Protein AF-A0A5R2N3A9-F1 (afdb_monomer)

Sequence (60 aa):
MTGKSFEPDVKVRTKEYRIGCVGAGMIMAECHLAAYKEAGFPVVAIASRTKANAQKVADR

Radius of gyration: 15.8 Å; Cα contacts (8 Å, |Δi|>4): 59; chains: 1; bounding box: 24×35×50 Å

Secondary structure (DSSP, 8-state):
-------SSPPP----SPEEEE--SHIIIIIIHHHHHHHT--EEEEE-SSHHHHHHHHT-

Structure (mmCIF, N/CA/C/O backbone):
data_AF-A0A5R2N3A9-F1
#
_entry.id   AF-A0A5R2N3A9-F1
#
loop_
_atom_site.group_PDB
_atom_site.id
_atom_site.type_symbol
_atom_site.label_atom_id
_atom_site.label_alt_id
_atom_site.label_comp_id
_atom_site.label_asym_id
_atom_site.label_entity_id
_atom_site.label_seq_id
_atom_site.pdbx_PDB_ins_code
_atom_site.Cartn_x
_atom_site.Cartn_y
_atom_site.Cartn_z
_atom_site.occupancy
_atom_site.B_iso_or_equiv
_atom_site.auth_seq_id
_atom_site.auth_comp_id
_atom_site.auth_asym_id
_atom_site.auth_atom_id
_atom_site.pdbx_PDB_model_num
ATOM 1 N N . MET A 1 1 ? -7.870 24.886 35.851 1.00 45.78 1 MET A N 1
ATOM 2 C CA . MET A 1 1 ? -8.462 24.661 34.517 1.00 45.78 1 MET A CA 1
ATOM 3 C C . MET A 1 1 ? -7.828 23.412 33.943 1.00 45.78 1 MET A C 1
ATOM 5 O O . MET A 1 1 ? -6.614 23.367 33.810 1.00 45.78 1 MET A O 1
ATOM 9 N N . THR A 1 2 ? -8.625 22.369 33.743 1.00 52.84 2 THR A N 1
ATOM 10 C CA . THR A 1 2 ? -8.191 21.049 33.284 1.00 52.84 2 THR A CA 1
ATOM 11 C C . THR A 1 2 ? -7.725 21.133 31.831 1.00 52.84 2 THR A C 1
ATOM 13 O O . THR A 1 2 ? -8.527 21.329 30.919 1.00 52.84 2 THR A O 1
ATOM 16 N N . GLY A 1 3 ? -6.413 21.028 31.609 1.00 57.56 3 GLY A N 1
ATOM 17 C CA . GLY A 1 3 ? -5.863 20.833 30.272 1.00 57.56 3 GLY A CA 1
ATOM 18 C C . GLY A 1 3 ? -6.402 19.518 29.724 1.00 57.56 3 GLY A C 1
ATOM 19 O O . GLY A 1 3 ? -6.158 18.466 30.309 1.00 57.56 3 GLY A O 1
ATOM 20 N N . LYS A 1 4 ? -7.194 19.579 28.649 1.00 64.19 4 LYS A N 1
ATOM 21 C CA . LYS A 1 4 ? -7.603 18.382 27.910 1.00 64.19 4 LYS A CA 1
ATOM 22 C C . LYS A 1 4 ? -6.346 17.584 27.562 1.00 64.19 4 LYS A C 1
ATOM 24 O O . LYS A 1 4 ? -5.387 18.154 27.046 1.00 64.19 4 LYS A O 1
ATOM 29 N N . SER A 1 5 ? -6.359 16.291 27.864 1.00 71.06 5 SER A N 1
ATOM 30 C CA . SER A 1 5 ? -5.320 15.346 27.471 1.00 71.06 5 SER A CA 1
ATOM 31 C C . SER A 1 5 ? -5.140 15.405 25.954 1.00 71.06 5 SER A C 1
ATOM 33 O O . SER A 1 5 ? -6.080 15.136 25.206 1.00 71.06 5 SER A O 1
ATOM 35 N N . PHE A 1 6 ? -3.959 15.814 25.497 1.00 73.12 6 PHE A N 1
ATOM 36 C CA . PHE A 1 6 ? -3.594 15.716 24.091 1.00 73.12 6 PHE A CA 1
ATOM 37 C C . PHE A 1 6 ? -3.330 14.242 23.781 1.00 73.12 6 PHE A C 1
ATOM 39 O O . PH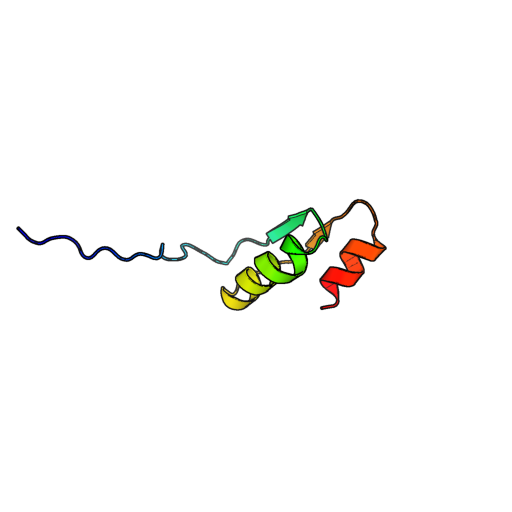E A 1 6 ? -2.355 13.675 24.268 1.00 73.12 6 PHE A O 1
ATOM 46 N N . GLU A 1 7 ? -4.222 13.620 23.014 1.00 74.06 7 GLU A N 1
ATOM 47 C CA . GLU A 1 7 ? -3.957 12.324 22.396 1.00 74.06 7 GLU A CA 1
ATOM 48 C C . GLU A 1 7 ? -3.308 12.593 21.031 1.00 74.06 7 GLU A C 1
ATOM 50 O O . GLU A 1 7 ? -3.948 13.216 20.179 1.00 74.06 7 GLU A O 1
ATOM 55 N N . PRO A 1 8 ? -2.035 12.204 20.827 1.00 74.00 8 PRO A N 1
ATO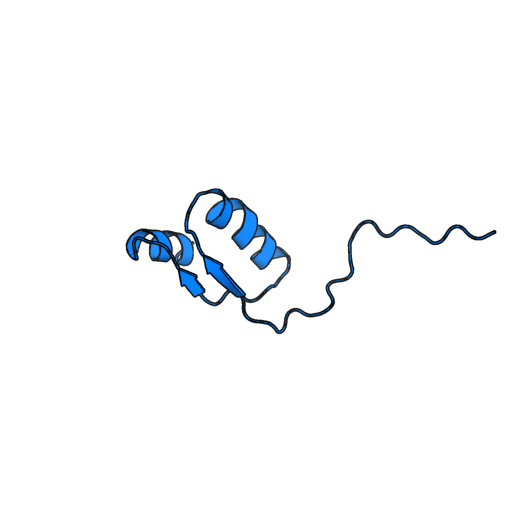M 56 C CA . PRO A 1 8 ? -1.303 12.517 19.599 1.00 74.00 8 PRO A CA 1
ATOM 57 C C . PRO A 1 8 ? -1.899 11.826 18.369 1.00 74.00 8 PRO A C 1
ATOM 59 O O . PRO A 1 8 ? -1.807 12.360 17.264 1.00 74.00 8 PRO A O 1
ATOM 62 N N . ASP A 1 9 ? -2.544 10.675 18.565 1.00 74.25 9 ASP A N 1
ATOM 63 C CA . ASP A 1 9 ? -3.108 9.880 17.486 1.00 74.25 9 ASP A CA 1
ATOM 64 C C . ASP A 1 9 ? -4.601 10.137 17.319 1.00 74.25 9 ASP A C 1
ATOM 66 O O . ASP A 1 9 ? -5.404 10.040 18.249 1.00 74.25 9 ASP A O 1
ATOM 70 N N . VAL A 1 10 ? -5.002 10.415 16.079 1.00 74.50 10 VAL A N 1
ATOM 71 C CA . VAL A 1 10 ? -6.419 10.474 15.737 1.00 74.50 10 VAL A CA 1
ATOM 72 C C . VAL A 1 10 ? -7.034 9.084 15.880 1.00 74.50 10 VAL A C 1
ATOM 74 O O . VAL A 1 10 ? -6.583 8.110 15.276 1.00 74.50 10 VAL A O 1
ATOM 77 N N . LYS A 1 11 ? -8.124 8.983 16.643 1.00 83.00 11 LYS A N 1
ATOM 78 C CA . LYS A 1 11 ? -8.909 7.750 16.709 1.00 83.00 11 LYS A CA 1
ATOM 79 C C . LYS A 1 11 ? -9.403 7.386 15.306 1.00 83.00 11 LYS A C 1
ATOM 81 O O . LYS A 1 11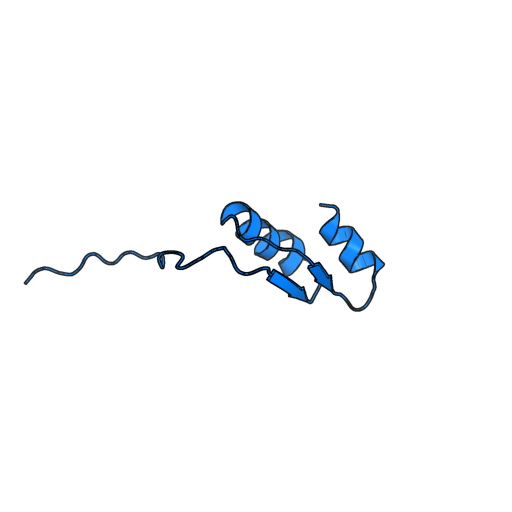 ? -10.147 8.152 14.686 1.00 83.00 11 LYS A O 1
ATOM 86 N N . VAL A 1 12 ? -9.025 6.202 14.819 1.00 87.94 12 VAL A N 1
ATOM 87 C CA . VAL A 1 12 ? -9.533 5.665 13.548 1.00 87.94 12 VAL A CA 1
ATOM 88 C C . VAL A 1 12 ? -11.059 5.608 13.613 1.00 87.94 12 VAL A C 1
ATOM 90 O O . VAL A 1 12 ? -11.631 4.929 14.465 1.00 87.94 12 VAL A O 1
ATOM 93 N N . ARG A 1 13 ? -11.721 6.348 12.720 1.00 89.62 13 ARG A N 1
ATOM 94 C CA . ARG A 1 13 ? -13.186 6.498 12.726 1.00 89.62 13 ARG A CA 1
ATOM 95 C C . ARG A 1 13 ? -13.908 5.299 12.108 1.00 89.62 13 ARG A C 1
ATOM 97 O O . ARG A 1 13 ? -15.013 4.990 12.529 1.00 89.62 13 ARG A O 1
ATOM 104 N N . THR A 1 14 ? -13.306 4.652 11.109 1.00 92.69 14 THR A N 1
ATOM 105 C CA . THR A 1 14 ? -13.821 3.439 10.447 1.00 92.69 14 THR A CA 1
ATOM 106 C C . THR A 1 14 ? -12.718 2.773 9.618 1.00 92.69 14 THR A C 1
ATOM 108 O O . THR A 1 14 ? -11.788 3.449 9.174 1.00 92.69 14 THR A O 1
ATOM 111 N N . LYS A 1 15 ? -12.830 1.456 9.409 1.00 94.56 15 LYS A N 1
ATOM 112 C CA . LYS A 1 15 ? -11.985 0.644 8.511 1.00 94.56 15 LYS A CA 1
ATOM 113 C C . LYS A 1 15 ? -12.805 -0.075 7.431 1.00 94.56 15 LYS A C 1
ATOM 115 O O . LYS A 1 15 ? -12.296 -0.954 6.752 1.00 94.56 15 LYS A O 1
ATOM 120 N N . GLU A 1 16 ? -14.084 0.267 7.289 1.00 96.38 16 GLU A N 1
ATOM 121 C CA . GLU A 1 16 ? -15.014 -0.433 6.389 1.00 96.38 16 GLU A CA 1
ATOM 122 C C . GLU A 1 16 ? -14.779 -0.090 4.913 1.00 96.38 16 GLU A C 1
ATOM 124 O O . GLU A 1 16 ? -15.124 -0.863 4.016 1.00 96.38 16 GLU A O 1
ATOM 129 N N . TYR A 1 17 ? -14.174 1.069 4.646 1.00 96.75 17 TYR A N 1
ATOM 130 C CA . TYR A 1 17 ? -13.885 1.506 3.289 1.00 96.75 17 TYR A CA 1
ATOM 131 C C . TYR A 1 17 ? -12.733 0.715 2.683 1.00 96.75 17 TYR A C 1
ATOM 133 O O . TYR A 1 17 ? -11.643 0.630 3.248 1.00 96.75 17 TYR A O 1
ATOM 141 N N . ARG A 1 18 ? -12.976 0.195 1.481 1.00 97.75 18 ARG A N 1
ATOM 142 C CA . ARG A 1 18 ? -11.969 -0.484 0.669 1.00 97.75 18 ARG A CA 1
ATOM 143 C C . ARG A 1 18 ? -11.050 0.532 0.002 1.00 97.75 18 ARG A C 1
ATOM 145 O O . ARG A 1 18 ? -11.525 1.501 -0.587 1.00 97.75 18 ARG A O 1
ATOM 152 N N . ILE A 1 19 ? -9.748 0.276 0.058 1.00 98.00 19 ILE A N 1
ATOM 153 C CA . ILE A 1 19 ? -8.716 1.157 -0.490 1.00 98.00 19 ILE A CA 1
ATOM 154 C C . ILE A 1 19 ? -8.204 0.588 -1.815 1.00 98.00 19 ILE A 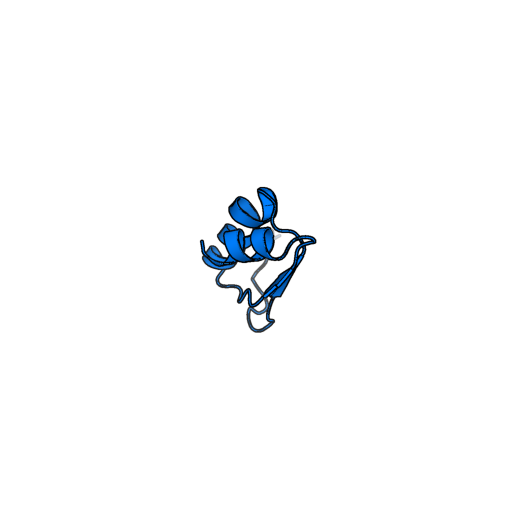C 1
ATOM 156 O O . ILE A 1 19 ? -7.782 -0.568 -1.890 1.00 98.00 19 ILE A O 1
ATOM 160 N N . GLY A 1 20 ? -8.228 1.419 -2.857 1.00 97.94 20 GLY A N 1
ATOM 161 C CA . GLY A 1 20 ? -7.501 1.187 -4.101 1.00 97.94 20 GLY A CA 1
ATOM 162 C C . GLY A 1 20 ? -6.268 2.084 -4.156 1.00 97.94 20 GLY A C 1
ATOM 163 O O . GLY A 1 20 ? -6.389 3.303 -4.061 1.00 97.94 20 GLY A O 1
ATOM 164 N N . CYS A 1 21 ? -5.089 1.491 -4.311 1.00 97.88 21 CYS A N 1
ATOM 165 C CA . CYS A 1 21 ? -3.822 2.215 -4.364 1.00 97.88 21 CYS A CA 1
ATOM 166 C C . CYS A 1 21 ? -3.409 2.504 -5.812 1.00 97.88 21 CYS A C 1
ATOM 168 O O . CYS A 1 21 ? -3.546 1.648 -6.688 1.00 97.88 21 CYS A O 1
ATOM 170 N N . VAL A 1 22 ? -2.843 3.687 -6.062 1.00 97.88 22 VAL A N 1
ATOM 171 C CA . VAL A 1 22 ? -2.265 4.058 -7.363 1.00 97.88 22 VAL A CA 1
ATOM 172 C C . VAL A 1 22 ? -0.770 4.310 -7.200 1.00 97.88 22 VAL A C 1
ATOM 174 O O . VAL A 1 22 ? -0.348 5.121 -6.382 1.00 97.88 22 VAL A O 1
ATOM 177 N N . GLY A 1 23 ? 0.028 3.616 -8.006 1.00 97.50 23 GLY A N 1
ATOM 178 C CA . GLY A 1 23 ? 1.480 3.568 -7.901 1.00 97.50 23 GLY A CA 1
ATOM 179 C C . GLY A 1 23 ? 1.956 2.280 -7.231 1.00 97.50 23 GLY A C 1
ATOM 180 O O . GLY A 1 23 ? 1.347 1.785 -6.294 1.00 97.50 23 GLY A O 1
ATOM 181 N N . ALA A 1 24 ? 3.066 1.736 -7.728 1.00 97.50 24 ALA A N 1
ATOM 182 C CA . ALA A 1 24 ? 3.692 0.505 -7.232 1.00 97.50 24 ALA A CA 1
ATOM 183 C C . ALA A 1 24 ? 5.207 0.705 -7.028 1.00 97.50 24 ALA A C 1
ATOM 185 O O . ALA A 1 24 ? 6.023 -0.140 -7.387 1.00 97.50 24 ALA A O 1
ATOM 186 N N . GLY A 1 25 ? 5.583 1.896 -6.553 1.00 96.38 25 GLY A N 1
ATOM 187 C CA . GLY A 1 25 ? 6.961 2.238 -6.200 1.00 96.38 25 GLY A CA 1
ATOM 188 C C . GLY A 1 25 ? 7.289 1.881 -4.750 1.00 96.38 25 GLY A C 1
ATOM 189 O O . GLY A 1 25 ? 6.423 1.424 -4.006 1.00 96.38 25 GLY A O 1
ATOM 190 N N . MET A 1 26 ? 8.529 2.153 -4.343 1.00 96.69 26 MET A N 1
ATOM 191 C CA . MET A 1 26 ? 9.036 1.831 -3.003 1.00 96.69 26 MET A CA 1
ATOM 192 C C . MET A 1 26 ? 8.138 2.379 -1.884 1.00 96.69 26 MET A C 1
ATOM 194 O O . MET A 1 26 ? 7.737 1.618 -1.017 1.00 96.69 26 MET A O 1
ATOM 198 N N . ILE A 1 27 ? 7.725 3.649 -1.952 1.00 97.56 27 ILE A N 1
ATOM 199 C CA . ILE A 1 27 ? 6.887 4.265 -0.905 1.00 97.56 27 ILE A CA 1
ATOM 200 C C . ILE A 1 27 ? 5.540 3.540 -0.751 1.00 97.56 27 ILE A C 1
ATOM 202 O O . ILE A 1 27 ? 5.073 3.329 0.366 1.00 97.56 27 ILE A O 1
ATOM 206 N N . MET A 1 28 ? 4.918 3.115 -1.857 1.00 97.56 28 MET A N 1
ATOM 207 C CA . MET A 1 28 ? 3.682 2.335 -1.766 1.00 97.56 28 MET A CA 1
ATOM 208 C C . MET A 1 28 ? 3.953 0.978 -1.113 1.00 97.56 28 MET A C 1
ATOM 210 O O . MET A 1 28 ? 3.252 0.595 -0.182 1.00 97.56 28 MET A O 1
ATOM 214 N N . ALA A 1 29 ? 4.977 0.273 -1.594 1.00 95.88 29 ALA A N 1
ATOM 215 C CA . ALA A 1 29 ? 5.255 -1.097 -1.192 1.00 95.88 29 ALA A CA 1
ATOM 216 C C . ALA A 1 29 ? 5.744 -1.219 0.261 1.00 95.88 29 ALA A C 1
ATOM 218 O O . ALA A 1 29 ? 5.278 -2.095 0.979 1.00 95.88 29 ALA A O 1
ATOM 219 N N . GLU A 1 30 ? 6.654 -0.343 0.686 1.00 96.44 30 GLU A N 1
ATOM 220 C CA . GLU A 1 30 ? 7.354 -0.461 1.971 1.00 96.44 30 GLU A CA 1
ATOM 221 C C . GLU A 1 30 ? 6.744 0.412 3.071 1.00 96.44 30 GLU A C 1
ATOM 223 O O . GLU A 1 30 ? 6.892 0.105 4.248 1.00 96.44 30 GLU A O 1
ATOM 228 N N . CYS A 1 31 ? 6.067 1.510 2.716 1.00 96.69 31 CYS A N 1
ATOM 229 C CA . CYS A 1 31 ? 5.522 2.439 3.706 1.00 96.69 31 CYS A CA 1
ATOM 230 C C . CYS A 1 31 ? 4.001 2.324 3.797 1.00 96.69 31 CYS A C 1
ATOM 232 O O . CYS A 1 31 ? 3.473 1.941 4.838 1.00 96.69 31 CYS A O 1
ATOM 234 N N . HIS A 1 32 ? 3.277 2.627 2.714 1.00 96.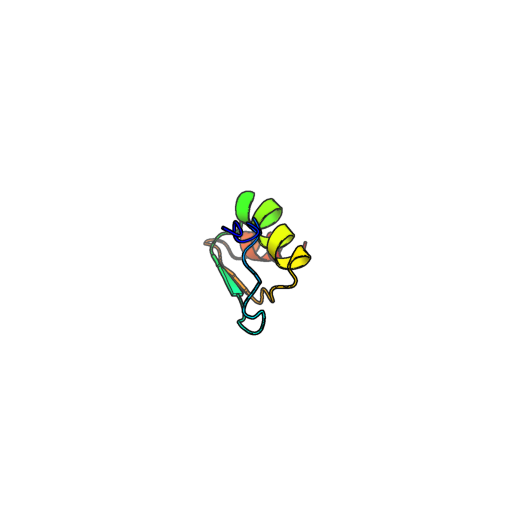94 32 HIS A N 1
ATOM 235 C CA . HIS A 1 32 ? 1.812 2.689 2.769 1.00 96.94 32 HIS A CA 1
ATOM 236 C C . HIS A 1 32 ? 1.175 1.328 3.021 1.00 96.94 32 HIS A C 1
ATOM 238 O O . HIS A 1 32 ? 0.358 1.209 3.927 1.00 96.94 32 HIS A O 1
ATOM 244 N N . LEU A 1 33 ? 1.528 0.303 2.239 1.00 96.88 33 LEU A N 1
ATOM 245 C CA . LEU A 1 33 ? 0.912 -1.017 2.388 1.00 96.88 33 LEU A CA 1
ATOM 246 C C . LEU A 1 33 ? 1.262 -1.661 3.731 1.00 96.88 33 LEU A C 1
ATOM 248 O O . LEU A 1 33 ? 0.387 -2.263 4.350 1.00 96.88 33 LEU A O 1
ATOM 252 N N . ALA A 1 34 ? 2.493 -1.471 4.215 1.00 94.94 34 ALA A N 1
ATOM 253 C CA . ALA A 1 34 ? 2.894 -1.902 5.551 1.00 94.94 34 ALA A CA 1
ATOM 254 C C . ALA A 1 34 ? 2.046 -1.214 6.634 1.00 94.94 34 ALA A C 1
ATOM 256 O O . ALA A 1 34 ? 1.413 -1.896 7.439 1.00 94.94 34 ALA A O 1
ATOM 257 N N . ALA A 1 35 ? 1.936 0.118 6.587 1.00 94.88 35 ALA A N 1
ATOM 258 C CA . ALA A 1 35 ? 1.139 0.886 7.540 1.00 94.88 35 ALA A CA 1
ATOM 259 C C . ALA A 1 35 ? -0.359 0.544 7.473 1.00 94.88 35 ALA A C 1
ATOM 261 O O . ALA A 1 35 ? -1.015 0.420 8.503 1.00 94.88 35 ALA A O 1
ATOM 262 N N . TYR A 1 36 ? -0.923 0.353 6.276 1.00 95.75 36 TYR A N 1
ATOM 263 C CA . TYR A 1 36 ? -2.320 -0.053 6.116 1.00 95.75 36 TYR A CA 1
ATOM 264 C C . TYR A 1 36 ? -2.574 -1.456 6.656 1.00 95.75 36 TYR A C 1
ATOM 266 O O . TYR A 1 36 ? -3.591 -1.662 7.314 1.00 95.75 36 TYR A O 1
ATOM 274 N N . LYS A 1 37 ? -1.650 -2.397 6.437 1.00 94.38 37 LYS A N 1
ATOM 275 C CA . LYS A 1 37 ? -1.729 -3.748 6.999 1.00 94.38 37 LYS A CA 1
ATOM 276 C C . LYS A 1 37 ? -1.668 -3.716 8.525 1.00 94.38 37 LYS A C 1
ATOM 278 O O . LYS A 1 37 ? -2.520 -4.323 9.167 1.00 94.38 37 LYS A O 1
ATOM 283 N N . GLU A 1 38 ? -0.724 -2.971 9.096 1.00 93.31 38 GLU A N 1
ATOM 284 C CA . GLU A 1 38 ? -0.578 -2.801 10.547 1.00 93.31 38 GLU A CA 1
ATOM 285 C C . GLU A 1 38 ? -1.813 -2.135 11.172 1.00 93.31 38 GLU A C 1
ATOM 287 O O . GLU A 1 38 ? -2.352 -2.603 12.173 1.00 93.31 38 GLU A O 1
ATOM 292 N N . ALA A 1 39 ? -2.341 -1.097 10.524 1.00 92.62 39 ALA A N 1
ATOM 293 C CA . ALA A 1 39 ? -3.557 -0.422 10.956 1.00 92.62 39 ALA A CA 1
ATOM 294 C C . ALA A 1 39 ? -4.847 -1.204 10.627 1.00 92.62 39 ALA A C 1
ATOM 296 O O . ALA A 1 39 ? -5.929 -0.809 11.069 1.00 92.62 39 ALA A O 1
ATOM 297 N N . GLY A 1 40 ? -4.774 -2.318 9.891 1.00 94.75 40 GLY A N 1
ATOM 298 C CA . GLY A 1 40 ? -5.912 -3.169 9.530 1.00 94.75 40 GLY A CA 1
ATOM 299 C C . GLY A 1 40 ? -6.879 -2.553 8.512 1.00 94.75 40 GLY A C 1
ATOM 300 O O . GLY A 1 40 ? -8.074 -2.841 8.560 1.00 94.75 40 GLY A O 1
ATOM 301 N N . PHE A 1 41 ? -6.402 -1.677 7.628 1.00 96.75 41 PHE A N 1
ATOM 302 C CA . PHE A 1 41 ? -7.203 -1.129 6.534 1.00 96.75 41 PHE A CA 1
ATOM 303 C C . PHE A 1 41 ? -7.269 -2.104 5.342 1.00 96.75 41 PHE A C 1
ATOM 305 O O . PHE A 1 41 ? -6.235 -2.633 4.927 1.00 96.75 41 PHE A O 1
ATOM 312 N N . PRO A 1 42 ? -8.453 -2.326 4.738 1.00 96.94 42 PRO A N 1
ATOM 313 C CA . PRO A 1 42 ? -8.611 -3.281 3.647 1.00 96.94 42 PRO A CA 1
ATOM 314 C C . PRO A 1 42 ? -8.189 -2.672 2.302 1.00 96.94 42 PRO A C 1
ATOM 316 O O . PRO A 1 42 ? -8.975 -2.013 1.616 1.00 96.94 42 PRO A O 1
ATOM 319 N N . VAL A 1 43 ? -6.947 -2.929 1.895 1.00 97.50 43 VAL A N 1
ATOM 320 C CA . VAL A 1 43 ? -6.479 -2.658 0.528 1.00 97.50 43 VAL A CA 1
ATOM 321 C C . VAL A 1 43 ? -6.953 -3.780 -0.391 1.00 97.50 43 VAL A C 1
ATOM 323 O O . VAL A 1 43 ? -6.690 -4.949 -0.128 1.0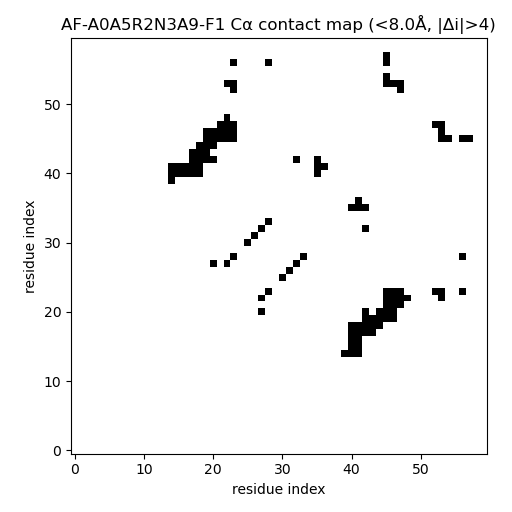0 97.50 43 VAL A O 1
ATOM 326 N N . VAL A 1 44 ? -7.659 -3.432 -1.468 1.00 97.94 44 VAL A N 1
ATOM 327 C CA . VAL A 1 44 ? -8.290 -4.417 -2.371 1.00 97.94 44 VAL A CA 1
ATOM 328 C C . VAL A 1 44 ? -7.796 -4.344 -3.811 1.00 97.94 44 VAL A C 1
ATOM 330 O O . VAL A 1 44 ? -8.114 -5.222 -4.609 1.00 97.94 44 VAL A O 1
ATOM 333 N N . ALA A 1 45 ? -7.049 -3.299 -4.168 1.00 97.88 45 ALA A N 1
ATOM 334 C CA . ALA A 1 45 ? -6.515 -3.132 -5.512 1.00 97.88 45 ALA A CA 1
ATOM 335 C C . ALA A 1 45 ? -5.241 -2.282 -5.512 1.00 97.88 45 ALA A C 1
ATOM 337 O O . ALA A 1 45 ? -5.107 -1.344 -4.725 1.00 97.88 45 ALA A O 1
ATOM 338 N N . ILE A 1 46 ? -4.342 -2.574 -6.453 1.00 98.19 46 ILE A N 1
ATOM 339 C CA . ILE A 1 46 ? -3.171 -1.753 -6.773 1.00 98.19 46 ILE A CA 1
ATOM 340 C C . ILE A 1 46 ? -3.155 -1.534 -8.284 1.00 98.19 46 ILE A C 1
ATOM 342 O O . ILE A 1 46 ? -3.176 -2.488 -9.060 1.00 98.19 46 ILE A O 1
ATOM 346 N N . ALA A 1 47 ? -3.095 -0.276 -8.705 1.00 98.19 47 ALA A N 1
ATOM 347 C CA . ALA A 1 47 ? -2.959 0.117 -10.098 1.00 98.19 47 ALA A CA 1
ATOM 348 C C . ALA A 1 47 ? -1.601 0.785 -10.332 1.00 98.19 47 ALA A C 1
ATOM 350 O O . ALA A 1 47 ? -1.128 1.593 -9.537 1.00 98.19 47 ALA A O 1
ATOM 351 N N . SER A 1 48 ? -0.963 0.475 -11.454 1.00 97.88 48 SER A N 1
ATOM 352 C CA . SER A 1 48 ? 0.262 1.133 -11.908 1.00 97.88 48 SER A CA 1
ATOM 353 C C . SER A 1 48 ? 0.290 1.124 -13.431 1.00 97.88 48 SER A C 1
ATOM 355 O O . SER A 1 48 ? -0.423 0.340 -14.055 1.00 97.88 48 SER A O 1
ATOM 357 N N . ARG A 1 49 ? 1.129 1.974 -14.037 1.00 97.88 49 ARG A N 1
ATOM 358 C CA . ARG A 1 49 ? 1.282 2.055 -15.500 1.00 97.88 49 ARG A CA 1
ATOM 359 C C . ARG A 1 49 ? 1.551 0.681 -16.124 1.00 97.88 49 ARG A C 1
ATOM 361 O O . ARG A 1 49 ? 1.002 0.367 -17.172 1.00 97.88 49 ARG A O 1
ATOM 368 N N . THR A 1 50 ? 2.381 -0.128 -15.467 1.00 97.31 50 THR A N 1
ATOM 369 C CA . THR A 1 50 ? 2.718 -1.487 -15.905 1.00 97.31 50 THR A CA 1
ATOM 370 C C . THR A 1 50 ? 2.083 -2.499 -14.962 1.00 97.31 50 THR A C 1
ATOM 372 O O . THR A 1 50 ? 2.398 -2.506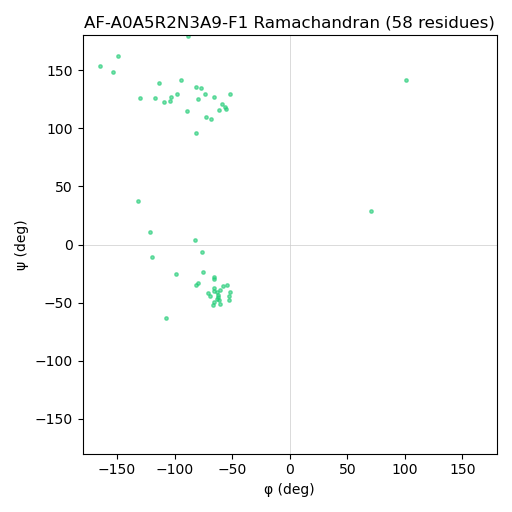 -13.769 1.00 97.31 50 THR A O 1
ATOM 375 N N . LYS A 1 51 ? 1.254 -3.403 -15.501 1.00 97.94 51 LYS A N 1
ATOM 376 C CA . LYS A 1 51 ? 0.584 -4.463 -14.726 1.00 97.94 51 LYS A CA 1
ATOM 377 C C . LYS A 1 51 ? 1.569 -5.288 -13.894 1.00 97.94 51 LYS A C 1
ATOM 379 O O . LYS A 1 51 ? 1.315 -5.523 -12.721 1.00 97.94 51 LYS A O 1
ATOM 384 N N . ALA A 1 52 ? 2.708 -5.669 -14.475 1.00 98.06 52 ALA A N 1
ATOM 385 C CA . ALA A 1 52 ? 3.728 -6.462 -13.785 1.00 98.06 52 ALA A CA 1
ATOM 386 C C . ALA A 1 52 ? 4.256 -5.784 -12.506 1.00 98.06 52 ALA A C 1
ATOM 388 O O . ALA A 1 52 ? 4.492 -6.460 -11.512 1.00 98.06 52 ALA A O 1
ATOM 389 N N . ASN A 1 53 ? 4.379 -4.451 -12.495 1.00 97.06 53 ASN A N 1
ATOM 390 C CA . ASN A 1 53 ? 4.820 -3.719 -11.305 1.00 97.06 53 ASN A CA 1
ATOM 391 C C . ASN A 1 53 ? 3.743 -3.717 -10.216 1.00 97.06 53 ASN A C 1
ATOM 393 O O . ASN A 1 53 ? 4.066 -3.911 -9.049 1.00 97.06 53 ASN A O 1
ATOM 397 N N . ALA A 1 54 ? 2.475 -3.518 -10.593 1.00 98.12 54 ALA A N 1
ATOM 398 C CA . ALA A 1 54 ? 1.361 -3.603 -9.651 1.00 98.12 54 ALA A CA 1
ATOM 399 C C . ALA A 1 54 ? 1.249 -5.011 -9.048 1.00 98.12 54 ALA A C 1
ATOM 401 O O . ALA A 1 54 ? 1.156 -5.139 -7.832 1.00 98.12 54 ALA A O 1
ATOM 402 N N . GLN A 1 55 ? 1.351 -6.050 -9.883 1.00 98.19 55 GLN A N 1
ATOM 403 C CA . GLN A 1 55 ? 1.311 -7.446 -9.448 1.00 98.19 55 GLN A CA 1
ATOM 404 C C . GLN A 1 55 ? 2.463 -7.778 -8.492 1.00 98.19 55 GLN A C 1
ATOM 406 O O . GLN A 1 55 ? 2.225 -8.278 -7.403 1.00 98.19 55 GLN A O 1
ATOM 411 N N . LYS A 1 56 ? 3.700 -7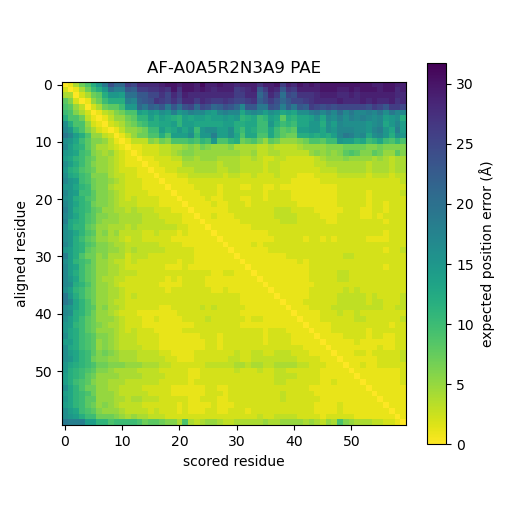.394 -8.840 1.00 97.31 56 LYS A N 1
ATOM 412 C CA . LYS A 1 56 ? 4.878 -7.601 -7.984 1.00 97.31 56 LYS A CA 1
ATOM 413 C C . LYS A 1 56 ? 4.709 -7.013 -6.581 1.00 97.31 56 LYS A C 1
ATOM 415 O O . LYS A 1 56 ? 5.277 -7.547 -5.636 1.00 97.31 56 LYS A O 1
ATOM 420 N N . VAL A 1 57 ? 4.015 -5.882 -6.452 1.00 96.94 57 VAL A N 1
ATOM 421 C CA . VAL A 1 57 ? 3.748 -5.269 -5.144 1.00 96.94 57 VAL A CA 1
ATOM 422 C C . VAL A 1 57 ? 2.560 -5.933 -4.448 1.00 96.94 57 VAL A C 1
ATOM 424 O O . VAL A 1 57 ? 2.598 -6.074 -3.233 1.00 96.94 57 VAL A O 1
ATOM 427 N N . ALA A 1 58 ? 1.543 -6.366 -5.196 1.00 96.69 58 ALA A N 1
ATOM 428 C CA . ALA A 1 58 ? 0.389 -7.084 -4.656 1.00 96.69 58 ALA A CA 1
ATOM 429 C C . ALA A 1 58 ? 0.741 -8.472 -4.088 1.00 96.69 58 ALA A C 1
ATOM 431 O O . ALA A 1 58 ? 0.084 -8.915 -3.154 1.00 96.69 58 ALA A O 1
ATOM 432 N N . ASP A 1 59 ? 1.769 -9.134 -4.625 1.00 95.44 59 ASP A N 1
ATOM 433 C CA . ASP A 1 59 ? 2.189 -10.488 -4.224 1.00 95.44 59 ASP A CA 1
ATOM 434 C C . ASP A 1 59 ? 3.092 -10.534 -2.970 1.00 95.44 59 ASP A C 1
ATOM 436 O O . ASP A 1 59 ? 3.600 -11.600 -2.622 1.00 95.44 59 ASP A O 1
ATOM 440 N N . ARG A 1 60 ? 3.351 -9.394 -2.319 1.00 86.56 60 ARG A N 1
ATOM 441 C CA . ARG A 1 60 ? 4.213 -9.286 -1.125 1.00 86.56 60 ARG A CA 1
ATOM 442 C C . ARG A 1 60 ? 3.436 -9.478 0.174 1.00 86.56 60 ARG A C 1
ATOM 444 O O . ARG A 1 60 ? 4.007 -10.095 1.099 1.00 86.56 60 ARG A O 1
#

Solvent-accessible surface area (backbone atoms only — not comparable to full-atom values): 3853 Å² total; per-residue (Å²): 133,86,76,75,82,83,68,92,67,80,78,82,86,75,58,84,66,74,38,73,44,78,54,50,49,66,62,42,56,69,46,50,50,46,50,32,56,76,71,58,42,45,72,78,47,62,42,39,99,48,64,69,47,16,48,63,51,72,77,109

Nearest PDB structures (foldseek):
  6nor-assembly1_A  TM=5.575E-01  e=3.819E+00  Micromonospora echinospora
  8xat-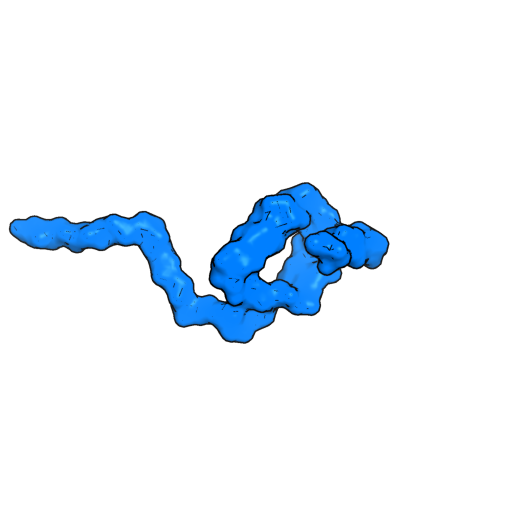assembly1_A-2  TM=5.618E-01  e=6.211E+00  Arabidopsis thaliana
  3bl4-assembly1_A  TM=2.368E-01  e=7.210E-01  Arthrobacter sp. FB24
  6l8d-assembly1_C  TM=4.472E-01  e=5.042E+00  Synechocystis sp. PCC 6803 substr. Kazusa
  3bl4-assembly1_B  TM=2.695E-01  e=1.548E+00  Arthrobacter sp. FB24

Foldseek 3Di:
DDDPDDDVDDDDPDQPDEDEAEDLDPCVQPPVVVVCVVVVHHHDYYDYPDPVSRVVSVVD

pLDDT: mean 90.95, std 12.16, range [45.78, 98.19]

Mean predicted aligned error: 5.69 Å